Protein AF-A0A2E2WW10-F1 (afdb_monomer)

Foldseek 3Di:
DVVVVVVVVVVQLVCLVQLNHALVCLCVVLNVVLVCCCVPPVVVVLVPDPDLVVLVVVLVVLLVSLVSSLVSNVSNPPDPDPDDPVNVVVVVVVVVVVPVVVVVCVVVCVVVCVVPRVSVVSNVVSVVSSVVSVVSSVD

pLDDT: mean 76.77, std 16.17, range [42.16, 96.56]

Radius of gyration: 19.0 Å; Cα contacts (8 Å, |Δi|>4): 75; chains: 1; bounding box: 49×39×51 Å

Structure (mmCIF, N/CA/C/O backbone):
data_AF-A0A2E2WW10-F1
#
_entry.id   AF-A0A2E2WW10-F1
#
loop_
_atom_site.group_PDB
_atom_site.id
_atom_site.type_symbol
_atom_site.label_atom_id
_atom_site.label_alt_id
_atom_site.label_comp_id
_atom_site.label_asym_id
_atom_site.label_entity_id
_atom_site.label_seq_id
_atom_site.pdbx_PDB_ins_code
_atom_site.Cartn_x
_atom_site.Cartn_y
_atom_site.Cartn_z
_atom_site.occupancy
_atom_site.B_iso_or_equiv
_atom_site.auth_seq_id
_atom_site.auth_comp_id
_atom_site.auth_asym_id
_atom_site.auth_atom_id
_atom_site.pdbx_PDB_model_num
ATOM 1 N N . MET A 1 1 ? -8.660 25.406 -4.592 1.00 64.38 1 MET A N 1
ATOM 2 C CA . MET A 1 1 ? -9.219 24.033 -4.504 1.00 64.38 1 MET A CA 1
ATOM 3 C C . MET A 1 1 ? -8.119 22.978 -4.346 1.00 64.38 1 MET A C 1
ATOM 5 O O . MET A 1 1 ? -8.180 22.223 -3.387 1.00 64.38 1 MET A O 1
ATOM 9 N N . PHE A 1 2 ? -7.082 22.969 -5.193 1.00 73.44 2 PHE A N 1
ATOM 10 C CA . PHE A 1 2 ? -5.943 22.032 -5.121 1.00 73.44 2 PHE A CA 1
ATOM 11 C C . PHE A 1 2 ? -5.215 21.997 -3.757 1.00 73.44 2 PHE A C 1
ATOM 13 O O . PHE A 1 2 ? -5.008 20.926 -3.193 1.00 73.44 2 PHE A O 1
ATOM 20 N N . GLU A 1 3 ? -4.936 23.163 -3.168 1.00 77.50 3 GLU A N 1
ATOM 21 C CA . GLU A 1 3 ? -4.311 23.293 -1.837 1.00 77.50 3 GLU A CA 1
ATOM 22 C C . GLU A 1 3 ? -5.092 22.575 -0.719 1.00 77.50 3 GLU A C 1
ATOM 24 O O . GLU A 1 3 ? -4.514 21.911 0.140 1.00 77.50 3 GLU A O 1
ATOM 29 N N . LEU A 1 4 ? -6.429 22.616 -0.762 1.00 76.62 4 LEU A N 1
ATOM 30 C CA . LEU A 1 4 ? -7.270 21.929 0.225 1.00 76.62 4 LEU A CA 1
ATOM 31 C C . LEU A 1 4 ? -7.155 20.404 0.112 1.00 76.62 4 LEU A C 1
ATOM 33 O O . LEU A 1 4 ? -7.157 19.711 1.130 1.00 76.62 4 LEU A O 1
ATOM 37 N N . TYR A 1 5 ? -7.038 19.875 -1.108 1.00 80.88 5 TYR A N 1
ATOM 38 C CA . TYR A 1 5 ? -6.840 18.442 -1.336 1.00 80.88 5 TYR A CA 1
ATOM 39 C C . TYR A 1 5 ? -5.447 17.994 -0.903 1.00 80.88 5 TYR A C 1
ATOM 41 O O . TYR A 1 5 ? -5.328 17.000 -0.186 1.00 80.88 5 TYR A O 1
ATOM 49 N N . LYS A 1 6 ? -4.410 18.761 -1.251 1.00 84.75 6 LYS A N 1
ATOM 50 C CA . LYS A 1 6 ? -3.031 18.499 -0.824 1.00 84.75 6 LYS A CA 1
ATOM 51 C C . LYS A 1 6 ? -2.926 18.425 0.702 1.00 84.75 6 LYS A C 1
ATOM 53 O O . LYS A 1 6 ? -2.407 17.446 1.236 1.00 84.75 6 LYS A O 1
ATOM 58 N N . ASN A 1 7 ? -3.516 19.390 1.408 1.00 87.44 7 ASN A N 1
ATOM 59 C CA . ASN A 1 7 ? -3.520 19.409 2.872 1.00 87.44 7 ASN A CA 1
ATOM 60 C C . ASN A 1 7 ? -4.268 18.213 3.478 1.00 87.44 7 ASN A C 1
ATOM 62 O O . ASN A 1 7 ? -3.815 17.645 4.474 1.00 87.44 7 ASN A O 1
ATOM 66 N N . LYS A 1 8 ? -5.375 17.774 2.864 1.00 87.12 8 LYS A N 1
ATOM 67 C CA . LYS A 1 8 ? -6.092 16.561 3.294 1.00 87.12 8 LYS A CA 1
ATOM 68 C C . LYS A 1 8 ? -5.256 15.295 3.111 1.00 87.12 8 LYS A C 1
ATOM 70 O O . LYS A 1 8 ? -5.216 14.475 4.027 1.00 87.12 8 LYS A O 1
ATOM 75 N N . ILE A 1 9 ? -4.574 15.149 1.975 1.00 87.38 9 ILE A N 1
ATOM 76 C CA . ILE A 1 9 ? -3.729 13.981 1.684 1.00 87.38 9 ILE A CA 1
ATOM 77 C C . ILE A 1 9 ? -2.563 13.912 2.670 1.00 87.38 9 ILE A C 1
ATOM 79 O O . ILE A 1 9 ? -2.349 12.871 3.288 1.00 87.38 9 ILE A O 1
ATOM 83 N N . ILE A 1 10 ? -1.858 15.030 2.880 1.00 89.31 10 ILE A N 1
ATOM 84 C CA . ILE A 1 10 ? -0.732 15.104 3.823 1.00 89.31 10 ILE A CA 1
ATOM 85 C C . ILE A 1 10 ? -1.198 14.758 5.236 1.00 89.31 10 ILE A C 1
ATOM 87 O O . ILE A 1 10 ? -0.565 13.951 5.918 1.00 89.31 10 ILE A O 1
ATOM 91 N N . LYS A 1 11 ? -2.331 15.318 5.672 1.00 90.19 1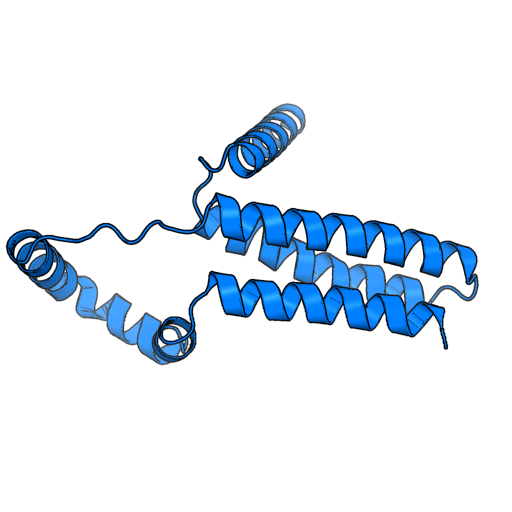1 LYS A N 1
ATOM 92 C CA . LYS A 1 11 ? -2.886 15.025 6.994 1.00 90.19 11 LYS A CA 1
ATOM 93 C C . LYS A 1 11 ? -3.268 13.551 7.131 1.00 90.19 11 LYS A C 1
ATOM 95 O O . LYS A 1 11 ? -2.948 12.951 8.152 1.00 90.19 11 LYS A O 1
ATOM 100 N N . SER A 1 12 ? -3.885 12.951 6.110 1.00 88.06 12 SER A N 1
ATOM 101 C CA . SER A 1 12 ? -4.212 11.520 6.138 1.00 88.06 12 SER A CA 1
ATOM 102 C C . SER A 1 12 ? -2.955 10.652 6.190 1.00 88.06 12 SER A C 1
ATOM 104 O O . SER A 1 12 ? -2.864 9.749 7.014 1.00 88.06 12 SER A O 1
ATOM 106 N N . PHE A 1 13 ? -1.930 10.982 5.405 1.00 89.69 13 PHE A N 1
ATOM 107 C CA . PHE A 1 13 ? -0.644 10.288 5.449 1.00 89.69 13 PHE A CA 1
ATOM 108 C C . PHE A 1 13 ? 0.010 10.378 6.839 1.00 89.69 13 PHE A C 1
ATOM 110 O O . PHE A 1 13 ? 0.448 9.372 7.401 1.00 89.69 13 PHE A O 1
ATOM 117 N N . GLN A 1 14 ? 0.018 11.569 7.447 1.00 91.88 14 GLN A N 1
ATOM 118 C CA . GLN A 1 14 ? 0.509 11.766 8.814 1.00 91.88 14 GLN A CA 1
ATOM 119 C C . GLN A 1 14 ? -0.308 10.972 9.842 1.00 91.88 14 GLN A C 1
ATOM 121 O O . GLN A 1 14 ? 0.270 10.390 10.761 1.00 91.88 14 GLN A O 1
ATOM 126 N N . ASN A 1 15 ? -1.632 10.910 9.691 1.00 88.31 15 ASN A N 1
ATOM 127 C CA . ASN A 1 15 ? -2.503 10.126 10.565 1.00 88.31 15 ASN A CA 1
ATOM 128 C C . ASN A 1 15 ? -2.244 8.618 10.426 1.00 88.31 15 ASN A C 1
ATOM 130 O O . ASN A 1 15 ? -2.180 7.930 11.448 1.00 88.31 15 ASN A O 1
ATOM 134 N N . CYS A 1 16 ? -2.032 8.113 9.203 1.00 89.94 16 CYS A N 1
ATOM 135 C CA . CYS A 1 16 ? -1.632 6.725 8.942 1.00 89.94 16 CYS A CA 1
ATOM 136 C C . CYS A 1 16 ? -0.317 6.408 9.659 1.00 89.94 16 CYS A C 1
ATOM 138 O O . CYS A 1 16 ? -0.214 5.428 10.398 1.00 89.94 16 CYS A O 1
ATOM 140 N N . ASN A 1 17 ? 0.670 7.296 9.518 1.00 90.50 17 ASN A N 1
ATOM 141 C CA . ASN A 1 17 ? 1.967 7.152 10.171 1.00 90.50 17 ASN A CA 1
ATOM 142 C C . ASN A 1 17 ? 1.881 7.254 11.690 1.00 90.50 17 ASN A C 1
ATOM 144 O O . ASN A 1 17 ? 2.744 6.711 12.368 1.00 90.50 17 ASN A O 1
ATOM 148 N N . LYS A 1 18 ? 0.866 7.911 12.253 1.00 89.19 18 LYS A N 1
ATOM 149 C CA . LYS A 1 18 ? 0.622 7.942 13.702 1.00 89.19 18 LYS A CA 1
ATOM 150 C C . LYS A 1 18 ? -0.250 6.777 14.187 1.00 89.19 18 LYS A C 1
ATOM 152 O O . LYS A 1 18 ? -0.289 6.535 15.388 1.00 89.19 18 LYS A O 1
ATOM 157 N N . GLY A 1 19 ? -0.890 6.022 13.291 1.00 86.19 19 GLY A N 1
ATOM 158 C CA . GLY A 1 19 ? -1.821 4.946 13.652 1.00 86.19 19 GLY A CA 1
ATOM 159 C C . GLY A 1 19 ? -3.203 5.429 14.094 1.00 86.19 19 GLY A C 1
ATOM 160 O O . GLY A 1 19 ? -3.930 4.675 14.733 1.00 86.19 19 GLY A O 1
ATOM 161 N N . VAL A 1 20 ? -3.539 6.691 13.815 1.00 87.38 20 VAL A N 1
ATOM 162 C CA . VAL A 1 20 ? -4.792 7.341 14.250 1.00 87.38 20 VAL A CA 1
ATOM 163 C C . VAL A 1 20 ? -5.817 7.388 13.111 1.00 87.38 20 VAL A C 1
ATOM 165 O O . VAL A 1 20 ? -6.992 7.665 13.333 1.00 87.38 20 VAL A O 1
ATOM 168 N N . GLU A 1 21 ? -5.385 7.113 11.879 1.00 87.94 21 GLU A N 1
ATOM 169 C CA . GLU A 1 21 ? -6.270 7.060 10.718 1.00 87.94 21 GLU A CA 1
ATOM 170 C C . GLU A 1 21 ? -7.243 5.877 10.805 1.00 87.94 21 GLU A C 1
ATOM 172 O O . GLU A 1 21 ? -6.920 4.805 11.325 1.00 87.94 21 GLU A O 1
ATOM 177 N N . ASN A 1 22 ? -8.444 6.061 10.258 1.00 84.12 22 ASN A N 1
ATOM 178 C CA . ASN A 1 22 ? -9.425 4.987 10.190 1.00 84.12 22 ASN A CA 1
ATOM 179 C C . ASN A 1 22 ? -8.914 3.856 9.278 1.00 84.12 22 ASN A C 1
ATOM 181 O O . ASN A 1 22 ? -8.522 4.091 8.134 1.00 84.12 22 ASN A O 1
ATOM 185 N N . PHE A 1 23 ? -8.988 2.610 9.752 1.00 84.50 23 PHE A N 1
ATOM 186 C CA . PHE A 1 23 ? -8.618 1.426 8.978 1.00 84.50 23 PHE A CA 1
ATOM 187 C C . PHE A 1 23 ? -9.342 1.330 7.627 1.00 84.50 23 PHE A C 1
ATOM 189 O O . PHE A 1 23 ? -8.750 0.895 6.641 1.00 84.50 23 PHE A O 1
ATOM 196 N N . ASP A 1 24 ? -10.609 1.750 7.550 1.00 81.31 24 ASP A N 1
ATOM 197 C CA . ASP A 1 24 ? -11.331 1.780 6.274 1.00 81.31 24 ASP A CA 1
ATOM 198 C C . ASP A 1 24 ? -10.745 2.824 5.309 1.00 81.31 24 ASP A C 1
ATOM 200 O O . ASP A 1 24 ? -10.652 2.539 4.115 1.00 81.31 24 ASP A O 1
ATOM 204 N N . SER A 1 25 ? -10.274 3.976 5.803 1.00 84.06 25 SER A N 1
ATOM 205 C CA . SER A 1 25 ? -9.539 4.953 4.987 1.00 84.06 25 SER A CA 1
ATOM 206 C C . SER A 1 25 ? -8.229 4.354 4.476 1.00 84.06 25 SER A C 1
ATOM 208 O O . SER A 1 25 ? -7.947 4.439 3.286 1.00 84.06 25 SER A O 1
ATOM 210 N N . VAL A 1 26 ? -7.454 3.678 5.332 1.00 87.19 26 VAL A N 1
ATOM 211 C CA . VAL A 1 26 ? -6.219 2.987 4.908 1.00 87.19 26 VAL A CA 1
ATOM 212 C C . VAL A 1 26 ? -6.526 1.954 3.824 1.00 87.19 26 VAL A C 1
ATOM 214 O O . VAL A 1 26 ? -5.883 1.936 2.780 1.00 87.19 26 VAL A O 1
ATOM 217 N N . LYS A 1 27 ? -7.570 1.146 4.012 1.00 85.38 27 LYS A N 1
ATOM 218 C CA . LYS A 1 27 ? -7.936 0.096 3.062 1.00 85.38 27 LYS A CA 1
ATOM 219 C C . LYS A 1 27 ? -8.430 0.622 1.717 1.00 85.38 27 LYS A C 1
ATOM 221 O O . LYS A 1 27 ? -7.991 0.132 0.680 1.00 85.38 27 LYS A O 1
ATOM 226 N N . TYR A 1 28 ? -9.376 1.556 1.719 1.00 83.62 28 TYR A N 1
ATOM 227 C CA . TYR A 1 28 ? -10.021 1.998 0.483 1.00 83.62 28 TYR A CA 1
ATOM 228 C C . TYR A 1 28 ? -9.302 3.176 -0.167 1.00 83.62 28 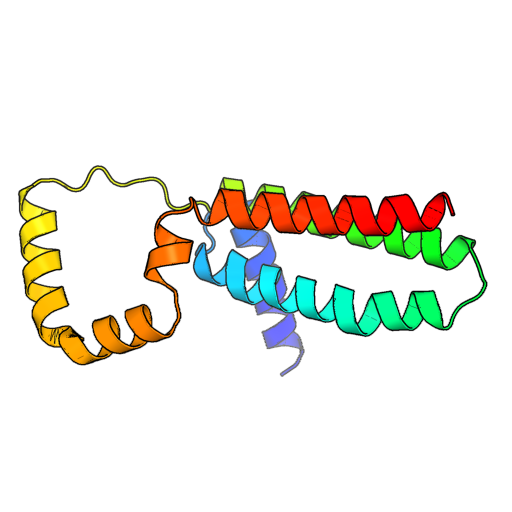TYR A C 1
ATOM 230 O O . TYR A 1 28 ? -9.148 3.188 -1.381 1.00 83.62 28 TYR A O 1
ATOM 238 N N . TYR A 1 29 ? -8.860 4.161 0.612 1.00 85.06 29 TYR A N 1
ATOM 239 C CA . TYR A 1 29 ? -8.226 5.347 0.045 1.00 85.06 29 TYR A CA 1
ATOM 240 C C . TYR A 1 29 ? -6.771 5.082 -0.329 1.00 85.06 29 TYR A C 1
ATOM 242 O O . TYR A 1 29 ? -6.357 5.417 -1.429 1.00 85.06 29 TYR A O 1
ATOM 250 N N . TRP A 1 30 ? -6.002 4.434 0.545 1.00 89.81 30 TRP A N 1
ATOM 251 C CA . TRP A 1 30 ? -4.604 4.124 0.245 1.00 89.81 30 TRP A CA 1
ATOM 252 C C . TRP A 1 30 ? -4.478 2.786 -0.495 1.00 89.81 30 TRP A C 1
ATOM 254 O O . TRP A 1 30 ? -3.891 2.740 -1.569 1.00 89.81 30 TRP A O 1
ATOM 264 N N . GLY A 1 31 ? -5.120 1.721 -0.012 1.00 89.06 31 GLY A N 1
ATOM 265 C CA . GLY A 1 31 ? -5.040 0.402 -0.645 1.00 89.06 31 GLY A CA 1
ATOM 266 C C . GLY A 1 31 ? -5.662 0.330 -2.037 1.00 89.06 31 GLY A C 1
ATOM 267 O O . GLY A 1 31 ? -4.953 0.094 -3.008 1.00 89.06 31 GLY A O 1
ATOM 268 N N . LEU A 1 32 ? -6.979 0.530 -2.156 1.00 86.75 32 LEU A N 1
ATOM 269 C CA . LEU A 1 32 ? -7.691 0.319 -3.426 1.00 86.75 32 LEU A CA 1
ATOM 270 C C . LEU A 1 32 ? -7.212 1.259 -4.542 1.00 86.75 32 LEU A C 1
ATOM 272 O O . LEU A 1 32 ? -7.050 0.808 -5.675 1.00 86.75 32 LEU A O 1
ATOM 276 N N . ILE A 1 33 ? -6.931 2.528 -4.226 1.00 87.69 33 ILE A N 1
ATOM 277 C CA . ILE A 1 33 ? -6.353 3.471 -5.197 1.00 87.69 33 ILE A CA 1
ATOM 278 C C . ILE A 1 33 ? -4.943 3.026 -5.600 1.00 87.69 33 ILE A C 1
ATOM 280 O O . ILE A 1 33 ? -4.642 2.993 -6.792 1.00 87.69 33 ILE A O 1
ATOM 284 N N . GLY A 1 34 ? -4.102 2.634 -4.636 1.00 88.56 34 GLY A N 1
ATOM 285 C CA . GLY A 1 34 ? -2.761 2.119 -4.911 1.00 88.56 34 GLY A CA 1
ATOM 286 C C 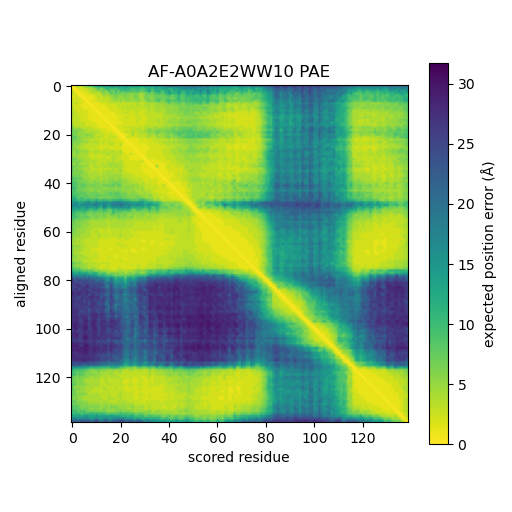. GLY A 1 34 ? -2.789 0.898 -5.830 1.00 88.56 34 GLY A C 1
ATOM 287 O O . GLY A 1 34 ? -2.089 0.876 -6.836 1.00 88.56 34 GLY A O 1
ATOM 288 N N . TYR A 1 35 ? -3.665 -0.072 -5.553 1.00 90.25 35 TYR A N 1
ATOM 289 C CA . TYR A 1 35 ? -3.847 -1.253 -6.402 1.00 90.25 35 TYR A CA 1
ATOM 290 C C . TYR A 1 35 ? -4.266 -0.877 -7.821 1.00 90.25 35 TYR A C 1
ATOM 292 O O . TYR A 1 35 ? -3.692 -1.384 -8.780 1.00 90.25 35 TYR A O 1
ATOM 300 N N . PHE A 1 36 ? -5.233 0.032 -7.965 1.00 90.50 36 PHE A N 1
ATOM 301 C CA . PHE A 1 36 ? -5.696 0.470 -9.277 1.00 90.50 36 PHE A CA 1
ATOM 302 C C . PHE A 1 36 ? -4.573 1.138 -10.081 1.00 90.50 36 PHE A C 1
ATOM 304 O O . PHE A 1 36 ? -4.355 0.793 -11.239 1.00 90.50 36 PHE A O 1
ATOM 311 N N . ILE A 1 37 ? -3.816 2.046 -9.459 1.00 88.88 37 ILE A N 1
ATOM 312 C CA . ILE A 1 37 ? -2.673 2.704 -10.105 1.00 88.88 37 ILE A CA 1
ATOM 313 C C . ILE A 1 37 ? -1.637 1.668 -10.543 1.00 88.88 37 ILE A C 1
ATOM 315 O O . ILE A 1 37 ? -1.165 1.716 -11.676 1.00 88.88 37 ILE A O 1
ATOM 319 N N . THR A 1 38 ? -1.307 0.703 -9.687 1.00 88.06 38 THR A N 1
ATOM 320 C CA . THR A 1 38 ? -0.307 -0.310 -10.026 1.00 88.06 38 THR A CA 1
ATOM 321 C C . THR A 1 38 ? -0.746 -1.195 -11.191 1.00 88.06 38 THR A C 1
ATOM 323 O O . THR A 1 38 ? -0.021 -1.298 -12.176 1.00 88.06 38 THR A O 1
ATOM 326 N N . PHE A 1 39 ? -1.950 -1.764 -11.138 1.00 86.00 39 PHE A N 1
ATOM 327 C CA . PHE A 1 39 ? -2.418 -2.682 -12.182 1.00 86.00 39 PHE A CA 1
ATOM 328 C C . PHE A 1 39 ? -2.767 -2.005 -13.512 1.00 86.00 39 PHE A C 1
ATOM 330 O O . PHE A 1 39 ? -2.645 -2.640 -14.551 1.00 86.00 39 PHE A O 1
ATOM 337 N N . PHE A 1 40 ? -3.220 -0.749 -13.517 1.00 86.19 40 PHE A N 1
ATOM 338 C CA . PHE A 1 40 ? -3.619 -0.091 -14.768 1.00 86.19 40 PHE A CA 1
ATOM 339 C C . PHE A 1 40 ? -2.551 0.832 -15.337 1.00 86.19 40 PHE A C 1
ATOM 341 O O . PHE A 1 40 ? -2.393 0.891 -16.552 1.00 86.19 40 PHE A O 1
ATOM 348 N N . ILE A 1 41 ? -1.833 1.566 -14.487 1.00 85.19 41 ILE A N 1
ATOM 349 C CA . ILE A 1 41 ? -0.854 2.554 -14.947 1.00 85.19 41 ILE A CA 1
ATOM 350 C C . ILE A 1 41 ? 0.517 1.897 -15.049 1.00 85.19 41 ILE A C 1
ATOM 352 O O . ILE A 1 41 ? 1.109 1.905 -16.124 1.00 85.19 41 ILE A O 1
ATOM 356 N N . PHE A 1 42 ? 1.019 1.297 -13.967 1.00 83.75 42 PHE A N 1
ATOM 357 C CA . PHE A 1 42 ? 2.384 0.765 -13.975 1.00 83.75 42 PHE A CA 1
ATOM 358 C C . PHE A 1 42 ? 2.536 -0.487 -14.834 1.00 83.75 42 PHE A C 1
ATOM 360 O O . PHE A 1 42 ? 3.488 -0.544 -15.606 1.00 83.75 42 PHE A O 1
ATOM 367 N N . ASP A 1 43 ? 1.592 -1.431 -14.801 1.00 83.62 43 ASP A N 1
ATOM 368 C CA . ASP A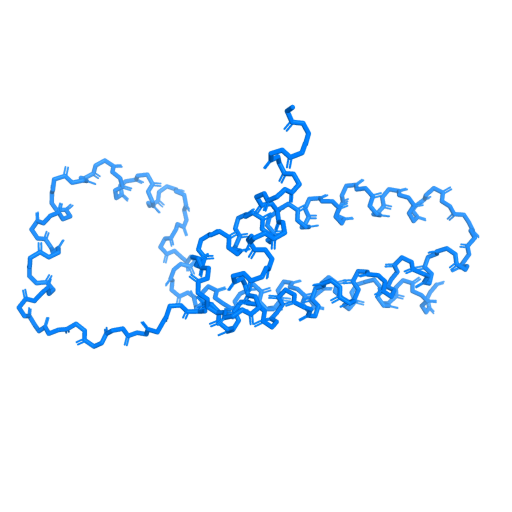 1 43 ? 1.651 -2.582 -15.714 1.00 83.62 43 ASP A CA 1
ATOM 369 C C . ASP A 1 43 ? 1.608 -2.142 -17.185 1.00 83.62 43 ASP A C 1
ATOM 371 O O . ASP A 1 43 ? 2.354 -2.677 -18.002 1.00 83.62 43 ASP A O 1
ATOM 375 N N . TRP A 1 44 ? 0.806 -1.128 -17.525 1.00 83.69 44 TRP A N 1
ATOM 376 C CA . TRP A 1 44 ? 0.760 -0.599 -18.889 1.00 83.69 44 TRP A CA 1
ATOM 377 C C . TRP A 1 44 ? 2.071 0.081 -19.297 1.00 83.69 44 TRP A C 1
ATOM 379 O O . TRP A 1 44 ? 2.547 -0.132 -20.411 1.00 83.69 44 TRP A O 1
ATOM 389 N N . VAL A 1 45 ? 2.677 0.864 -18.396 1.00 82.94 45 VAL A N 1
ATOM 390 C CA . VAL A 1 45 ? 3.975 1.512 -18.638 1.00 82.94 45 VAL A CA 1
ATOM 391 C C . VAL A 1 45 ? 5.074 0.471 -18.842 1.00 82.94 45 VAL A C 1
ATOM 393 O O . VAL A 1 45 ? 5.797 0.566 -19.830 1.00 82.94 45 VAL A O 1
ATOM 396 N N . VAL A 1 46 ? 5.159 -0.542 -17.975 1.00 79.88 46 VAL A N 1
ATOM 397 C CA . VAL A 1 46 ? 6.157 -1.623 -18.082 1.00 79.88 46 VAL A CA 1
ATOM 398 C C . VAL A 1 46 ? 5.973 -2.411 -19.383 1.00 79.88 46 VAL A C 1
ATOM 400 O O . VAL A 1 46 ? 6.942 -2.735 -20.051 1.00 79.88 46 VAL A O 1
ATOM 403 N N . MET A 1 47 ? 4.734 -2.669 -19.818 1.00 79.50 47 MET A N 1
ATOM 404 C CA . MET A 1 47 ? 4.492 -3.351 -21.099 1.00 79.50 47 MET A CA 1
ATOM 405 C C . MET A 1 47 ? 4.873 -2.519 -22.333 1.00 79.50 47 MET A C 1
ATOM 407 O O . MET A 1 47 ? 5.094 -3.081 -23.406 1.00 79.50 47 MET A O 1
ATOM 411 N N . LYS A 1 48 ? 4.862 -1.186 -22.230 1.00 82.56 48 LYS A N 1
ATOM 412 C CA . LYS A 1 48 ? 5.128 -0.274 -23.355 1.00 8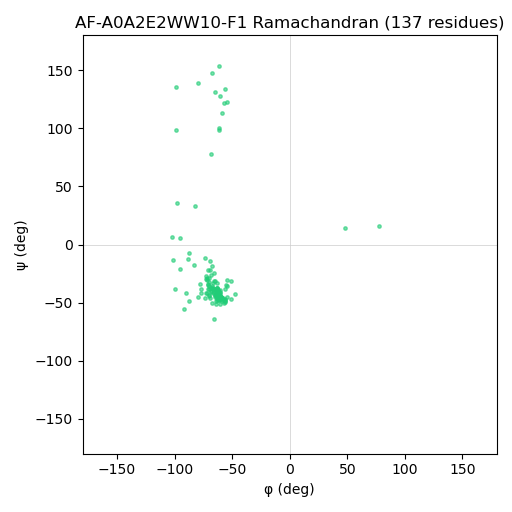2.56 48 LYS A CA 1
ATOM 413 C C . LYS A 1 48 ? 6.576 0.182 -23.433 1.00 82.56 48 LYS A C 1
ATOM 415 O O . LYS A 1 48 ? 6.992 0.643 -24.494 1.00 82.56 48 LYS A O 1
ATOM 420 N N . ASN A 1 49 ? 7.310 0.095 -22.334 1.00 74.75 49 ASN A N 1
ATOM 421 C CA . ASN A 1 49 ? 8.679 0.556 -22.252 1.00 74.75 49 ASN A CA 1
ATOM 422 C C . ASN A 1 49 ? 9.638 -0.626 -22.412 1.00 74.75 49 ASN A C 1
ATOM 424 O O . ASN A 1 49 ? 9.437 -1.676 -21.822 1.00 74.75 49 ASN A O 1
ATOM 428 N N . THR A 1 50 ? 10.690 -0.458 -23.208 1.00 71.25 50 THR A N 1
ATOM 429 C CA . THR A 1 50 ? 11.729 -1.489 -23.401 1.00 71.25 50 THR A CA 1
ATOM 430 C C . THR A 1 50 ? 13.000 -1.179 -22.609 1.00 71.25 50 THR A C 1
ATOM 432 O O . THR A 1 50 ? 14.033 -1.817 -22.802 1.00 71.25 50 THR A O 1
ATOM 435 N N . ILE A 1 51 ? 12.969 -0.141 -21.769 1.00 79.69 51 ILE A N 1
ATOM 436 C CA . ILE A 1 51 ? 14.134 0.366 -21.049 1.00 79.69 51 ILE A CA 1
ATOM 437 C C . ILE A 1 51 ? 14.130 -0.191 -19.622 1.00 79.69 51 ILE A C 1
ATOM 439 O O . ILE A 1 51 ? 13.521 0.390 -18.723 1.00 79.69 51 ILE A O 1
ATOM 443 N N . TYR A 1 52 ? 14.909 -1.252 -19.402 1.00 79.06 52 TYR A N 1
ATOM 444 C CA . TYR A 1 52 ? 15.024 -1.964 -18.119 1.00 79.06 52 TYR A CA 1
ATOM 445 C C . TYR A 1 52 ? 15.306 -1.065 -16.902 1.00 79.06 52 TYR A C 1
ATOM 447 O O . TYR A 1 52 ? 14.858 -1.341 -15.791 1.00 79.06 52 TYR A O 1
ATOM 455 N N . PHE A 1 53 ? 16.031 0.043 -17.089 1.00 81.06 53 PHE A N 1
ATOM 456 C CA . PHE A 1 53 ? 16.313 0.990 -16.006 1.00 81.06 53 PHE A CA 1
ATOM 457 C C . PHE A 1 53 ? 15.041 1.648 -15.444 1.00 81.06 53 PHE A C 1
ATOM 459 O O . PHE A 1 53 ? 14.931 1.854 -14.234 1.00 81.06 53 PHE A O 1
ATOM 466 N N . PHE A 1 54 ? 14.059 1.953 -16.299 1.00 82.56 54 PHE A N 1
ATOM 467 C CA . PHE A 1 54 ? 12.788 2.521 -15.846 1.00 82.56 54 PHE A CA 1
ATOM 468 C C . PHE A 1 54 ? 11.957 1.492 -15.081 1.00 82.56 54 PHE A C 1
ATOM 470 O O . PHE A 1 54 ? 11.374 1.838 -14.052 1.00 82.56 54 PHE A O 1
ATOM 477 N N . ASP A 1 55 ? 11.959 0.233 -15.516 1.00 82.81 55 ASP A N 1
ATOM 478 C CA . ASP A 1 55 ? 11.248 -0.848 -14.827 1.00 82.81 55 ASP A CA 1
ATOM 479 C C . ASP A 1 55 ? 11.836 -1.101 -13.435 1.00 82.81 55 ASP A C 1
ATOM 481 O O . ASP A 1 55 ? 11.097 -1.272 -12.460 1.00 82.81 55 ASP A O 1
ATOM 485 N N . PHE A 1 56 ? 13.163 -1.008 -13.306 1.00 85.75 56 PHE A N 1
ATOM 486 C CA . PHE A 1 56 ? 13.848 -1.089 -12.019 1.00 85.75 56 PHE A CA 1
ATOM 487 C C . PHE A 1 56 ? 13.421 0.033 -11.057 1.00 85.75 56 PHE A C 1
ATOM 489 O O . PHE A 1 56 ? 13.055 -0.237 -9.908 1.00 85.75 56 PHE A O 1
ATOM 496 N N . ILE A 1 57 ? 13.395 1.290 -11.520 1.00 89.00 57 ILE A N 1
ATOM 497 C CA . ILE A 1 57 ? 12.940 2.436 -10.709 1.00 89.00 57 ILE A CA 1
ATOM 498 C C . ILE A 1 57 ? 11.473 2.273 -10.294 1.00 89.00 57 ILE A C 1
ATOM 500 O O . ILE A 1 57 ? 11.116 2.529 -9.136 1.00 89.00 57 ILE A O 1
ATOM 504 N N . LEU A 1 58 ? 10.614 1.846 -11.222 1.00 88.25 58 LEU A N 1
ATOM 505 C CA . LEU A 1 58 ? 9.200 1.603 -10.945 1.00 88.25 58 LEU A CA 1
ATOM 506 C C . LEU A 1 58 ? 9.024 0.513 -9.889 1.00 88.25 58 LEU A C 1
ATOM 508 O O . LEU A 1 58 ? 8.279 0.711 -8.928 1.00 88.25 58 LEU A O 1
ATOM 512 N N . CYS A 1 59 ? 9.754 -0.593 -10.004 1.00 90.12 59 CYS A N 1
ATOM 513 C CA . CYS A 1 59 ? 9.706 -1.668 -9.024 1.00 90.12 59 CYS A CA 1
ATOM 514 C C . CYS A 1 59 ? 10.159 -1.211 -7.629 1.00 90.12 59 CYS A C 1
ATOM 516 O O . CYS A 1 59 ? 9.490 -1.530 -6.640 1.00 90.12 59 CYS A O 1
ATOM 518 N N . ILE A 1 60 ? 11.236 -0.423 -7.521 1.00 91.25 60 ILE A N 1
ATOM 519 C CA . ILE A 1 60 ? 11.662 0.157 -6.234 1.00 91.25 60 ILE A CA 1
ATOM 520 C C . ILE A 1 60 ? 10.546 1.032 -5.653 1.00 91.25 60 ILE A C 1
ATOM 522 O O . ILE A 1 60 ? 10.195 0.900 -4.479 1.00 91.25 60 ILE A O 1
ATOM 526 N N . THR A 1 61 ? 9.950 1.891 -6.479 1.00 92.19 61 THR A N 1
ATOM 527 C CA . THR A 1 61 ? 8.899 2.827 -6.055 1.00 92.19 61 THR A CA 1
ATOM 528 C C . THR A 1 61 ? 7.665 2.082 -5.541 1.00 92.19 61 THR A C 1
ATOM 530 O O . THR A 1 61 ? 7.158 2.377 -4.455 1.00 92.19 61 THR A O 1
ATOM 533 N N . ILE A 1 62 ? 7.218 1.066 -6.282 1.00 92.06 62 ILE A N 1
ATOM 534 C CA . ILE A 1 62 ? 6.108 0.177 -5.913 1.00 92.06 62 ILE A CA 1
ATOM 535 C C . ILE A 1 62 ? 6.430 -0.567 -4.616 1.00 92.06 62 ILE A C 1
ATOM 537 O O . ILE A 1 62 ? 5.599 -0.611 -3.705 1.00 92.06 62 ILE A O 1
ATOM 541 N N . SER A 1 63 ? 7.646 -1.097 -4.493 1.00 93.75 63 SER A N 1
ATOM 542 C CA . SER A 1 63 ? 8.076 -1.843 -3.309 1.00 93.75 63 SER A CA 1
ATOM 543 C C . SER A 1 63 ? 8.068 -0.981 -2.053 1.00 93.75 63 SER A C 1
ATOM 545 O O . SER A 1 63 ? 7.535 -1.401 -1.023 1.00 93.75 63 SER A O 1
ATOM 547 N N . ILE A 1 64 ? 8.588 0.246 -2.138 1.00 95.44 64 ILE A N 1
ATOM 548 C CA . ILE A 1 64 ? 8.567 1.212 -1.032 1.00 95.44 64 ILE A CA 1
ATOM 549 C C . ILE A 1 64 ? 7.123 1.537 -0.643 1.00 95.44 64 ILE A C 1
ATOM 551 O O . ILE A 1 64 ? 6.774 1.481 0.540 1.00 95.44 64 ILE A O 1
ATOM 555 N N . TYR A 1 65 ? 6.271 1.827 -1.628 1.00 95.25 65 TYR A N 1
ATOM 556 C CA . TYR A 1 65 ? 4.877 2.178 -1.382 1.00 95.25 65 TYR A CA 1
ATOM 557 C C . TYR A 1 65 ? 4.105 1.049 -0.687 1.00 95.25 65 TYR A C 1
ATOM 559 O O . TYR A 1 65 ? 3.481 1.276 0.352 1.00 95.25 65 TYR A O 1
ATOM 567 N N . PHE A 1 66 ? 4.162 -0.179 -1.210 1.00 94.88 66 PHE A N 1
ATOM 568 C CA . PHE A 1 66 ? 3.420 -1.295 -0.620 1.00 94.88 66 PHE A CA 1
ATOM 569 C C . PHE A 1 66 ? 4.016 -1.762 0.707 1.00 94.88 66 PHE A C 1
ATOM 571 O O . PHE A 1 66 ? 3.256 -2.174 1.585 1.00 94.88 66 PHE A O 1
ATOM 578 N N . SER A 1 67 ? 5.326 -1.613 0.917 1.00 95.19 67 SER A N 1
ATOM 579 C CA . SER A 1 67 ? 5.947 -1.831 2.230 1.00 95.19 67 SER A CA 1
ATOM 580 C C . SER A 1 67 ? 5.427 -0.831 3.264 1.00 95.19 67 SER A C 1
ATOM 582 O O . SER A 1 67 ? 5.005 -1.221 4.357 1.00 95.19 67 SER A O 1
ATOM 584 N N . TRP A 1 68 ? 5.361 0.455 2.903 1.00 96.56 68 TRP A N 1
ATOM 585 C CA . TRP A 1 68 ? 4.730 1.475 3.740 1.00 96.56 68 TRP A CA 1
ATOM 586 C C . TRP A 1 68 ? 3.244 1.173 3.986 1.00 96.56 68 TRP A C 1
ATOM 588 O O . TRP A 1 68 ? 2.762 1.299 5.112 1.00 96.56 68 TRP A O 1
ATOM 598 N N . HIS A 1 69 ? 2.512 0.718 2.971 1.00 94.19 69 HIS A N 1
ATOM 599 C CA . HIS A 1 69 ? 1.101 0.378 3.119 1.00 94.19 69 HIS A CA 1
ATOM 600 C C . HIS A 1 69 ? 0.897 -0.807 4.081 1.00 94.19 69 HIS A C 1
ATOM 602 O O . HIS A 1 69 ? 0.003 -0.752 4.926 1.00 94.19 69 HIS A O 1
ATOM 608 N N . ILE A 1 70 ? 1.753 -1.842 4.032 1.00 93.38 70 ILE A N 1
ATOM 609 C CA . ILE A 1 70 ? 1.770 -2.929 5.032 1.00 93.38 70 ILE A CA 1
ATOM 610 C C . ILE A 1 70 ? 1.968 -2.344 6.434 1.00 93.38 70 ILE A C 1
ATOM 612 O O . ILE A 1 70 ? 1.191 -2.649 7.342 1.00 93.38 70 ILE A O 1
ATOM 616 N N . TYR A 1 71 ? 2.957 -1.467 6.611 1.00 94.12 71 TYR A N 1
ATOM 617 C CA . TYR A 1 71 ? 3.191 -0.793 7.887 1.00 94.12 71 TYR A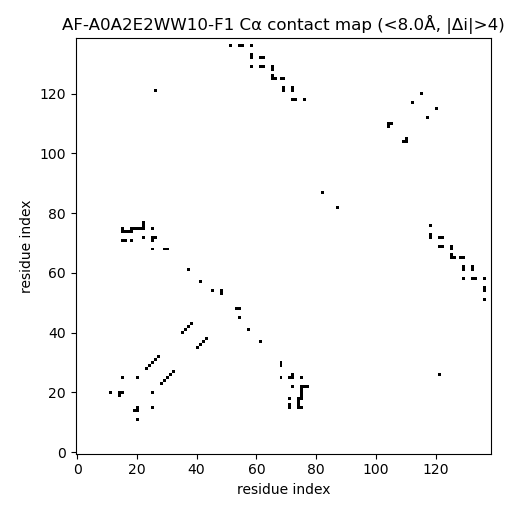 CA 1
ATOM 618 C C . TYR A 1 71 ? 1.947 -0.028 8.375 1.00 94.12 71 TYR A C 1
ATOM 620 O O . TYR A 1 71 ? 1.510 -0.217 9.515 1.00 94.12 71 TYR A O 1
ATOM 628 N N . ALA A 1 72 ? 1.325 0.775 7.509 1.00 91.75 72 ALA A N 1
ATOM 629 C CA . ALA A 1 72 ? 0.129 1.552 7.830 1.00 91.75 72 ALA A CA 1
ATOM 630 C C . ALA A 1 72 ? -1.067 0.661 8.212 1.00 91.75 72 ALA A C 1
ATOM 632 O O . ALA A 1 72 ? -1.772 0.966 9.178 1.00 91.75 72 ALA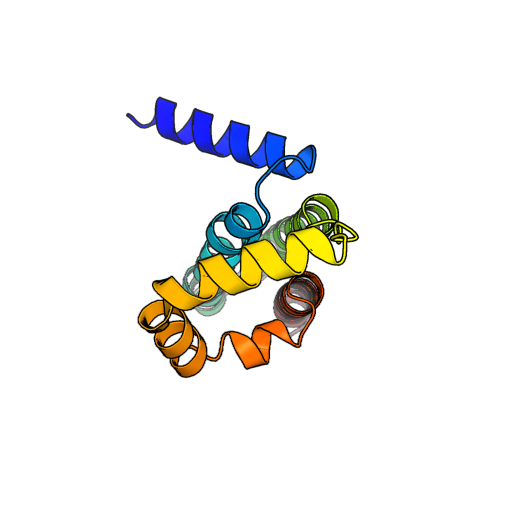 A O 1
ATOM 633 N N . ILE A 1 73 ? -1.265 -0.468 7.520 1.00 90.94 73 ILE A N 1
ATOM 634 C CA . ILE A 1 73 ? -2.305 -1.467 7.821 1.00 90.94 73 ILE A CA 1
ATOM 635 C C . ILE A 1 73 ? -2.148 -2.009 9.240 1.00 90.94 73 ILE A C 1
ATOM 637 O O . ILE A 1 73 ? -3.128 -2.067 9.985 1.00 90.94 73 ILE A O 1
ATOM 641 N N . TYR A 1 74 ? -0.937 -2.419 9.624 1.00 88.88 74 TYR A N 1
ATOM 642 C CA . TYR A 1 74 ? -0.697 -2.972 10.958 1.00 88.88 74 TYR A CA 1
ATOM 643 C C . TYR A 1 74 ? -0.798 -1.905 12.044 1.00 88.88 74 TYR A C 1
ATOM 645 O O . TYR A 1 74 ? -1.316 -2.190 13.126 1.00 88.88 74 TYR A O 1
ATOM 653 N N . LYS A 1 75 ? -0.367 -0.675 11.748 1.00 88.25 75 LYS A N 1
ATOM 654 C CA . LYS A 1 75 ? -0.425 0.437 12.698 1.00 88.25 75 LYS A CA 1
ATOM 655 C C . LYS A 1 75 ? -1.850 0.933 12.949 1.00 88.25 75 LYS A C 1
ATOM 657 O O . LYS A 1 75 ? -2.191 1.229 14.090 1.00 88.25 75 LYS A O 1
ATOM 662 N N . CYS A 1 76 ? -2.683 0.971 11.910 1.00 86.12 76 CYS A N 1
ATOM 663 C CA . CYS A 1 76 ? -4.075 1.433 11.976 1.00 86.12 76 CYS A CA 1
ATOM 664 C C . CYS A 1 76 ? -5.080 0.285 12.159 1.00 86.12 76 CYS A C 1
ATOM 666 O O . CYS A 1 76 ? -6.291 0.497 12.078 1.00 86.12 76 CYS A O 1
ATOM 668 N N . LYS A 1 77 ? -4.609 -0.954 12.358 1.00 82.12 77 LYS A N 1
ATOM 669 C CA . LYS A 1 77 ? -5.479 -2.119 12.531 1.00 82.12 77 LYS A CA 1
ATOM 670 C C . LYS A 1 77 ? -6.440 -1.875 13.699 1.00 82.12 77 LYS A C 1
ATOM 672 O O . LYS A 1 77 ? -5.980 -1.500 14.780 1.00 82.1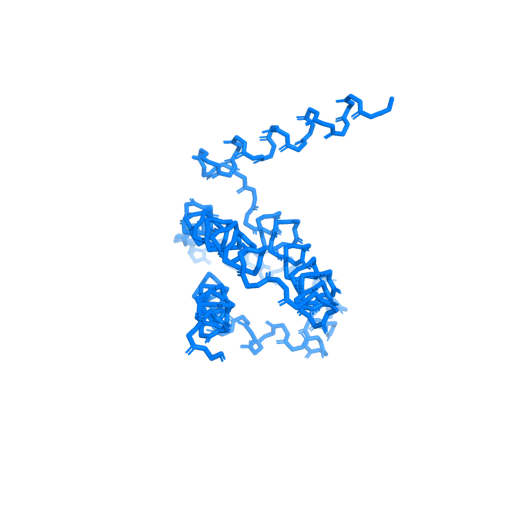2 77 LYS A O 1
ATOM 677 N N . PRO A 1 78 ? -7.748 -2.166 13.547 1.00 72.88 78 PRO A N 1
ATOM 678 C CA . PRO A 1 78 ? -8.676 -2.078 14.662 1.00 72.88 78 PRO A CA 1
ATOM 679 C C . PRO A 1 78 ? -8.199 -3.015 15.774 1.00 72.88 78 PRO A C 1
ATOM 681 O O . PRO A 1 78 ? -8.178 -4.243 15.619 1.00 72.88 78 PRO A O 1
ATOM 684 N N . LYS A 1 79 ? -7.784 -2.431 16.902 1.00 66.06 79 LYS A N 1
ATOM 685 C CA . LYS A 1 79 ? -7.537 -3.188 18.127 1.00 66.06 79 LYS A CA 1
ATOM 686 C C . LYS A 1 79 ? -8.872 -3.825 18.498 1.00 66.06 79 LYS A C 1
ATOM 688 O O . LYS A 1 79 ? -9.893 -3.144 18.526 1.00 66.06 79 LYS A O 1
ATOM 693 N N . LYS A 1 80 ? -8.893 -5.143 18.714 1.00 54.16 80 LYS A N 1
ATOM 694 C CA . LYS A 1 80 ? -10.104 -5.821 19.188 1.00 54.16 80 LYS A CA 1
ATOM 695 C C . LYS A 1 80 ? -10.455 -5.228 20.552 1.00 54.16 80 LYS A C 1
ATOM 697 O O . LYS A 1 80 ? -9.870 -5.634 21.552 1.00 54.16 80 LYS A O 1
ATOM 702 N N . GLU A 1 81 ? -11.395 -4.291 20.600 1.00 48.25 81 GLU A N 1
ATOM 703 C CA . GLU A 1 81 ? -12.061 -3.951 21.851 1.00 48.25 81 GLU A CA 1
ATOM 704 C C . GLU A 1 81 ? -12.689 -5.239 22.381 1.00 48.25 81 GLU A C 1
ATOM 706 O O . GLU A 1 81 ? -13.468 -5.912 21.690 1.00 48.25 81 GLU A O 1
ATOM 711 N N . LYS A 1 82 ? -12.302 -5.632 23.596 1.00 42.72 82 LYS A N 1
ATOM 712 C CA . LYS A 1 82 ? -12.977 -6.697 24.335 1.00 42.72 82 LYS A CA 1
ATOM 713 C C . LYS A 1 82 ? -14.367 -6.176 24.717 1.00 42.72 82 LYS A C 1
ATOM 715 O O . LYS A 1 82 ? -14.580 -5.772 25.848 1.00 42.72 82 LYS A O 1
ATOM 720 N N . LEU A 1 83 ? -15.299 -6.171 23.762 1.00 45.34 83 LEU A N 1
ATOM 721 C CA . LEU A 1 83 ? -16.695 -5.794 23.992 1.00 45.34 83 LEU A CA 1
ATOM 722 C C . LEU A 1 83 ? -17.268 -6.647 25.128 1.00 45.34 83 LEU A C 1
ATOM 724 O O . LEU A 1 83 ? -17.285 -7.888 25.028 1.00 45.34 83 LEU A O 1
ATOM 728 N N . SER A 1 84 ? -17.760 -5.978 26.170 1.00 51.34 84 SER A N 1
ATOM 729 C CA . SER A 1 84 ? -18.482 -6.616 27.270 1.00 51.34 84 SER A CA 1
ATOM 730 C C . SER A 1 84 ? -19.754 -7.296 26.744 1.00 51.34 84 SER A C 1
ATOM 732 O O . SER A 1 84 ? -20.312 -6.915 25.708 1.00 51.34 84 SER A O 1
ATOM 734 N N . LYS A 1 85 ? -20.235 -8.339 27.436 1.00 53.22 85 LYS A N 1
ATOM 735 C CA . LYS A 1 85 ? -21.450 -9.085 27.044 1.00 53.22 85 LYS A CA 1
ATOM 736 C C . LYS A 1 85 ? -22.670 -8.157 26.882 1.00 53.22 85 LYS A C 1
ATOM 738 O O . LYS A 1 85 ? -23.497 -8.415 26.009 1.00 53.22 85 LYS A O 1
ATOM 743 N N . ALA A 1 86 ? -22.730 -7.064 27.647 1.00 54.22 86 ALA A N 1
ATOM 744 C CA . ALA A 1 86 ? -23.795 -6.062 27.590 1.00 54.22 86 ALA A CA 1
ATOM 745 C C . ALA A 1 86 ? -23.766 -5.214 26.300 1.00 54.22 86 ALA A C 1
ATOM 747 O O . ALA A 1 86 ? -24.787 -5.053 25.637 1.00 54.22 86 ALA A O 1
ATOM 748 N N . GLU A 1 87 ? -22.592 -4.760 25.853 1.00 53.12 87 GLU A N 1
ATOM 749 C CA . GLU A 1 87 ? -22.451 -3.941 24.634 1.00 53.12 87 GLU A CA 1
ATOM 750 C C . GLU A 1 87 ? -22.723 -4.745 23.353 1.00 53.12 87 GLU A C 1
ATOM 752 O O . GLU A 1 87 ? -23.224 -4.221 22.354 1.00 53.12 87 GLU A O 1
ATOM 757 N N . LYS A 1 88 ? -22.454 -6.059 23.385 1.00 55.72 88 LYS A N 1
ATOM 758 C CA . LYS A 1 88 ? -22.805 -6.980 22.290 1.00 55.72 88 LYS A CA 1
ATOM 759 C C . LYS A 1 88 ? -24.316 -7.121 22.101 1.00 55.72 88 LYS A C 1
ATOM 761 O O . LYS A 1 88 ? -24.755 -7.343 20.971 1.00 55.72 88 LYS A O 1
ATOM 766 N N . LEU A 1 89 ? -25.102 -7.010 23.174 1.00 57.19 89 LEU A N 1
ATOM 767 C CA . LEU A 1 89 ? -26.566 -7.069 23.114 1.00 57.19 89 LEU A CA 1
ATOM 768 C C . LEU A 1 89 ? -27.147 -5.787 22.506 1.00 57.19 89 LEU A C 1
ATOM 770 O O . LEU A 1 89 ? -27.980 -5.878 21.604 1.00 57.19 89 LEU A O 1
ATOM 774 N N . VAL A 1 90 ? -26.613 -4.621 22.883 1.00 58.62 90 VAL A N 1
ATOM 775 C CA . VAL A 1 90 ? -27.021 -3.317 22.326 1.00 58.62 90 VAL A CA 1
ATOM 776 C C . VAL A 1 90 ? -26.691 -3.218 20.829 1.00 58.62 90 VAL A C 1
ATOM 778 O O . VAL A 1 90 ? -27.561 -2.881 20.023 1.00 58.62 90 VAL A O 1
ATOM 781 N N . LYS A 1 91 ? -25.488 -3.643 20.404 1.00 57.59 91 LYS A N 1
ATOM 782 C CA . LYS A 1 91 ? -25.135 -3.723 18.969 1.00 57.59 91 LYS A CA 1
ATOM 783 C C . LYS A 1 91 ? -26.008 -4.714 18.190 1.00 57.59 91 LYS A C 1
ATOM 785 O O . LYS A 1 91 ? -26.293 -4.484 17.017 1.00 57.59 91 LYS A O 1
ATOM 790 N N . LYS A 1 92 ? -26.451 -5.815 18.811 1.00 57.84 92 LYS A N 1
ATOM 791 C CA . LYS A 1 92 ? -27.386 -6.771 18.186 1.00 57.84 92 LYS A CA 1
ATOM 792 C C . LYS A 1 92 ? -28.783 -6.178 17.998 1.00 57.84 92 LYS A C 1
ATOM 794 O O . LYS A 1 92 ? -29.414 -6.468 16.982 1.00 57.84 92 LYS A O 1
ATOM 799 N N . GLN A 1 93 ? -29.258 -5.369 18.944 1.00 57.50 93 GLN A N 1
ATOM 800 C CA . GLN A 1 93 ? -30.531 -4.655 18.815 1.00 57.50 93 GLN A CA 1
ATOM 801 C C . GLN A 1 93 ? -30.461 -3.566 17.736 1.00 57.50 93 GLN A C 1
ATOM 803 O O . GLN A 1 93 ? -31.371 -3.498 16.914 1.00 57.50 93 GLN A O 1
ATOM 808 N N . GLN A 1 94 ? -29.356 -2.819 17.635 1.00 56.38 94 GLN A N 1
ATOM 809 C CA . GLN A 1 94 ? -29.146 -1.854 16.544 1.00 56.38 94 GLN A CA 1
ATOM 810 C C . GLN A 1 94 ? -29.000 -2.527 15.167 1.00 56.38 94 GLN A C 1
ATOM 812 O O . GLN A 1 94 ? -29.559 -2.052 14.187 1.00 56.38 94 GLN A O 1
ATOM 817 N N . MET A 1 95 ? -28.345 -3.690 15.065 1.00 54.50 95 MET A N 1
ATOM 818 C CA . MET A 1 95 ? -28.248 -4.425 13.791 1.00 54.50 95 MET A CA 1
ATOM 819 C C . MET A 1 95 ? -29.587 -5.001 13.295 1.00 54.50 95 MET A C 1
ATOM 821 O O . MET A 1 95 ? -29.711 -5.315 12.110 1.00 54.50 95 MET A O 1
ATOM 825 N N . ARG A 1 96 ? -30.603 -5.147 14.160 1.00 55.50 96 ARG A N 1
ATOM 826 C CA . ARG A 1 96 ? -31.939 -5.616 13.745 1.00 55.50 96 ARG A CA 1
ATOM 827 C C . ARG A 1 96 ? -32.711 -4.585 12.918 1.00 55.50 96 ARG A C 1
ATOM 829 O O . ARG A 1 96 ? -33.593 -5.020 12.178 1.00 55.50 96 ARG A O 1
ATOM 836 N N . SER A 1 97 ? -32.388 -3.290 13.001 1.00 56.72 97 SER A N 1
ATOM 837 C CA . SER A 1 97 ? -32.993 -2.256 12.145 1.00 56.72 97 SER A CA 1
ATOM 838 C C . SER A 1 97 ? -32.311 -2.144 10.772 1.00 56.72 97 SER A C 1
ATOM 840 O O . SER A 1 97 ? -32.923 -1.673 9.822 1.00 56.72 97 SER A O 1
ATOM 842 N N . GLU A 1 98 ? -31.094 -2.678 10.608 1.00 56.88 98 GLU A N 1
ATOM 843 C CA . GLU A 1 98 ? -30.322 -2.637 9.354 1.00 56.88 98 GLU A CA 1
ATOM 844 C C . GLU A 1 98 ? -30.428 -3.932 8.513 1.00 56.88 98 GLU A C 1
ATOM 846 O O . GLU A 1 98 ? -29.464 -4.354 7.863 1.00 56.88 98 GLU A O 1
ATOM 851 N N . ARG A 1 99 ? -31.593 -4.600 8.487 1.00 57.06 99 ARG A N 1
ATOM 852 C CA . ARG A 1 99 ? -31.773 -5.886 7.763 1.00 57.06 99 ARG A CA 1
ATOM 853 C C . ARG A 1 99 ? -31.388 -5.816 6.279 1.00 57.06 99 ARG A C 1
ATOM 855 O O . ARG A 1 99 ? -30.802 -6.766 5.763 1.00 57.06 99 ARG A O 1
ATOM 862 N N . PHE A 1 100 ? -31.623 -4.681 5.621 1.00 55.00 100 PHE A N 1
ATOM 863 C CA . PHE A 1 100 ? -31.223 -4.458 4.226 1.00 55.00 100 PHE A CA 1
ATOM 864 C C . PHE A 1 100 ? -29.699 -4.406 4.029 1.00 55.00 100 PHE A C 1
ATOM 866 O O . PHE A 1 100 ? -29.178 -4.900 3.029 1.00 55.00 100 PHE A O 1
ATOM 873 N N . LYS A 1 101 ? -28.954 -3.892 5.012 1.00 55.59 101 LYS A N 1
ATOM 874 C CA . LYS A 1 101 ? -27.485 -3.812 4.981 1.00 55.59 101 LYS A CA 1
ATOM 875 C C . LYS A 1 101 ? -26.845 -5.193 5.133 1.00 55.59 101 LYS A C 1
ATOM 877 O O . LYS A 1 101 ? -25.848 -5.483 4.482 1.00 55.59 101 LYS A O 1
ATOM 882 N N . ILE A 1 102 ? -27.466 -6.073 5.924 1.00 57.38 102 ILE A N 1
ATOM 883 C CA . ILE A 1 102 ? -27.035 -7.468 6.114 1.00 57.38 102 ILE A CA 1
ATOM 884 C C . ILE A 1 102 ? -27.194 -8.281 4.825 1.00 57.38 102 ILE A C 1
ATOM 886 O O . ILE A 1 102 ? -26.334 -9.108 4.526 1.00 57.38 102 ILE A O 1
ATOM 890 N N . ILE A 1 103 ? -28.269 -8.054 4.064 1.00 57.75 103 ILE A N 1
ATOM 891 C CA . ILE A 1 103 ? -28.485 -8.712 2.766 1.00 57.75 103 ILE A CA 1
ATOM 892 C C . ILE A 1 103 ? -27.464 -8.196 1.746 1.00 57.75 103 ILE A C 1
ATOM 894 O O . ILE A 1 103 ? -26.796 -9.010 1.110 1.00 57.75 103 ILE A O 1
ATOM 898 N N . ARG A 1 104 ? -27.245 -6.874 1.672 1.00 51.56 104 ARG A N 1
ATOM 899 C CA . ARG A 1 104 ? -26.198 -6.277 0.825 1.00 51.56 104 ARG A CA 1
ATOM 900 C C . ARG A 1 104 ? -24.813 -6.839 1.151 1.00 51.56 104 ARG A C 1
ATOM 902 O O . ARG A 1 104 ? -24.106 -7.263 0.248 1.00 51.56 104 ARG A O 1
ATOM 909 N N . ASP A 1 105 ? -24.454 -6.923 2.430 1.00 53.31 105 ASP A N 1
ATOM 910 C CA . ASP A 1 105 ? -23.169 -7.470 2.888 1.00 53.31 105 ASP A CA 1
ATOM 911 C C . ASP A 1 105 ? -23.047 -8.995 2.681 1.00 53.31 105 ASP A C 1
ATOM 913 O O . ASP A 1 105 ? -21.934 -9.525 2.613 1.00 53.31 105 ASP A O 1
ATOM 917 N N . LYS A 1 106 ? -24.170 -9.718 2.563 1.00 51.69 106 LYS A N 1
ATOM 918 C CA . LYS A 1 106 ? -24.200 -11.140 2.181 1.00 51.69 106 LYS A CA 1
ATOM 919 C C . LYS A 1 106 ? -23.991 -11.335 0.680 1.00 51.69 106 LYS A C 1
ATOM 921 O O . LYS A 1 106 ? -23.251 -12.239 0.311 1.00 51.69 106 LYS A O 1
ATOM 926 N N . ILE A 1 107 ? -24.617 -10.497 -0.148 1.00 54.84 107 ILE A N 1
ATOM 927 C CA . ILE A 1 107 ? -24.474 -10.517 -1.613 1.00 54.84 107 ILE A CA 1
ATOM 928 C C . ILE A 1 107 ? -23.052 -10.086 -2.006 1.00 54.84 107 ILE A C 1
ATOM 930 O O . ILE A 1 107 ? -22.422 -10.717 -2.844 1.00 54.84 107 ILE A O 1
ATOM 934 N N . PHE A 1 108 ? -22.489 -9.088 -1.319 1.00 48.34 108 PHE A N 1
ATOM 935 C CA . PHE A 1 108 ? -21.129 -8.589 -1.543 1.00 48.34 108 PHE A CA 1
ATOM 936 C C . PHE A 1 108 ? -20.028 -9.415 -0.858 1.00 48.34 108 PHE A C 1
ATOM 938 O O . PHE A 1 108 ? -19.053 -8.832 -0.402 1.00 48.34 108 PHE A O 1
ATOM 945 N N . LEU A 1 109 ? -20.159 -10.744 -0.706 1.00 46.06 109 LEU A N 1
ATOM 946 C CA . LEU A 1 109 ? -19.102 -11.629 -0.151 1.00 46.06 109 LEU A CA 1
ATOM 947 C C . LEU A 1 109 ? -18.450 -11.143 1.168 1.00 46.06 109 LEU A C 1
ATOM 949 O O . LEU A 1 109 ? -17.421 -11.666 1.610 1.00 46.06 109 LEU A O 1
ATOM 953 N N . ARG A 1 110 ? -19.056 -10.169 1.857 1.00 45.66 110 ARG A N 1
ATOM 954 C CA . ARG A 1 110 ? -18.386 -9.369 2.885 1.00 45.66 110 ARG A CA 1
ATOM 955 C C . ARG A 1 110 ? -18.177 -10.219 4.126 1.00 45.66 110 ARG A C 1
ATOM 957 O O . ARG A 1 110 ? -17.197 -10.037 4.829 1.00 45.66 110 ARG A O 1
ATOM 964 N N . ARG A 1 111 ? -19.041 -11.223 4.341 1.00 42.16 111 ARG A N 1
ATOM 965 C CA . ARG A 1 111 ? -18.893 -12.260 5.377 1.00 42.16 111 ARG A CA 1
ATOM 966 C C . ARG A 1 111 ? -17.811 -13.305 5.094 1.00 42.16 111 ARG A C 1
ATOM 968 O O . ARG A 1 111 ? -17.258 -13.827 6.057 1.00 42.16 111 ARG A O 1
ATOM 975 N N . SER A 1 112 ? -17.513 -13.616 3.831 1.00 45.22 112 SER A N 1
ATOM 976 C CA . SER A 1 112 ? -16.439 -14.564 3.494 1.00 45.22 112 SER A CA 1
ATOM 977 C C . SER A 1 112 ? -15.077 -13.909 3.717 1.00 45.22 112 SER A C 1
ATOM 979 O O . SER A 1 112 ? -14.234 -14.434 4.442 1.00 45.22 112 SER A O 1
ATOM 981 N N . ILE A 1 113 ? -14.925 -12.670 3.240 1.00 43.59 113 ILE A N 1
ATOM 982 C CA . ILE A 1 113 ? -13.711 -11.875 3.454 1.00 43.59 113 ILE A CA 1
ATOM 983 C C . ILE A 1 113 ? -13.588 -11.443 4.928 1.00 43.59 113 ILE A C 1
ATOM 985 O O . ILE A 1 113 ? -12.483 -11.420 5.449 1.00 43.59 113 ILE A O 1
ATOM 989 N N . ALA A 1 114 ? -14.694 -11.196 5.648 1.00 42.81 114 ALA A N 1
ATOM 990 C CA . ALA A 1 114 ? -14.665 -10.882 7.086 1.00 42.81 114 AL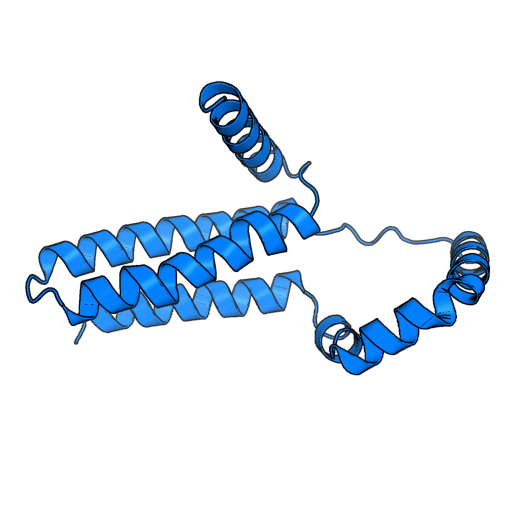A A CA 1
ATOM 991 C C . ALA A 1 114 ? -14.357 -12.078 8.008 1.00 42.81 114 ALA A C 1
ATOM 993 O O . ALA A 1 114 ? -14.093 -11.858 9.192 1.00 42.81 114 ALA A O 1
ATOM 994 N N . LYS A 1 115 ? -14.377 -13.329 7.514 1.00 48.56 115 LYS A N 1
ATOM 995 C CA . LYS A 1 115 ? -13.769 -14.456 8.250 1.00 48.56 115 LYS A CA 1
ATOM 996 C C . LYS A 1 115 ? -12.246 -14.352 8.238 1.00 48.56 115 LYS A C 1
ATOM 998 O O . LYS A 1 115 ? -11.606 -14.707 9.225 1.00 48.56 115 LYS A O 1
ATOM 1003 N N . PHE A 1 116 ? -11.678 -13.836 7.153 1.00 51.62 116 PHE A N 1
ATOM 1004 C CA . PHE A 1 116 ? -10.262 -13.537 7.091 1.00 51.62 116 PHE A CA 1
ATOM 1005 C C . PHE A 1 116 ? -9.970 -12.211 7.802 1.00 51.62 116 PHE A C 1
ATOM 1007 O O . PHE A 1 116 ? -10.702 -11.227 7.727 1.00 51.62 116 PHE A O 1
ATOM 1014 N N . ASN A 1 117 ? -8.876 -12.189 8.554 1.00 73.56 117 ASN A N 1
ATOM 1015 C CA . ASN A 1 117 ? -8.354 -10.985 9.188 1.00 73.56 117 ASN A CA 1
ATOM 1016 C C . ASN A 1 117 ? -8.011 -9.984 8.066 1.00 73.56 117 ASN A C 1
ATOM 1018 O O . ASN A 1 117 ? -6.994 -10.150 7.411 1.00 73.56 117 ASN A O 1
ATOM 1022 N N . ALA A 1 118 ? -8.870 -8.991 7.797 1.00 79.19 118 ALA A N 1
ATOM 1023 C CA . ALA A 1 118 ? -8.706 -8.054 6.674 1.00 79.19 118 ALA A CA 1
ATOM 1024 C C . ALA A 1 118 ? -7.285 -7.453 6.553 1.00 79.19 118 ALA A C 1
ATOM 1026 O O . ALA A 1 118 ? -6.750 -7.456 5.447 1.00 79.19 118 ALA A O 1
ATOM 1027 N N . PRO A 1 119 ? -6.621 -7.046 7.655 1.00 83.75 119 PRO A N 1
ATOM 1028 C CA . PRO A 1 119 ? -5.201 -6.700 7.643 1.00 83.75 119 PRO A CA 1
ATOM 1029 C C . PRO A 1 119 ? -4.297 -7.763 7.008 1.00 83.75 119 PRO A C 1
ATOM 1031 O O . PRO A 1 119 ? -3.477 -7.437 6.167 1.00 83.75 119 PRO A O 1
ATOM 1034 N N . PHE A 1 120 ? -4.481 -9.035 7.367 1.00 85.00 120 PHE A N 1
ATOM 1035 C CA . PHE A 1 120 ? -3.692 -10.153 6.844 1.00 85.00 120 PHE A CA 1
ATOM 1036 C C . PHE A 1 120 ? -3.906 -10.360 5.340 1.00 85.00 120 PHE A C 1
ATOM 1038 O O . PHE A 1 120 ? -2.937 -10.517 4.608 1.00 85.00 120 PHE A O 1
ATOM 1045 N N . VAL A 1 121 ? -5.157 -10.300 4.867 1.00 86.12 121 VAL A N 1
ATOM 1046 C CA . VAL A 1 121 ? -5.464 -10.412 3.427 1.00 86.12 121 VAL A CA 1
ATOM 1047 C C . VAL A 1 121 ? -4.782 -9.294 2.649 1.00 86.12 121 VAL A C 1
ATOM 1049 O O . VAL A 1 121 ? -4.122 -9.552 1.649 1.00 86.12 121 VAL A O 1
ATOM 1052 N N . MET A 1 122 ? -4.894 -8.057 3.132 1.00 86.94 122 MET A N 1
ATOM 1053 C CA . MET A 1 122 ? -4.245 -6.916 2.492 1.00 86.94 122 MET A CA 1
ATOM 1054 C C . MET A 1 122 ? -2.720 -7.034 2.496 1.00 86.94 122 MET A C 1
ATOM 1056 O O . MET A 1 122 ? -2.083 -6.668 1.515 1.00 86.94 122 MET A O 1
ATOM 1060 N N . THR A 1 123 ? -2.126 -7.563 3.567 1.00 89.94 123 THR A N 1
ATOM 1061 C CA . THR A 1 123 ? -0.685 -7.831 3.609 1.00 89.94 123 THR A CA 1
ATOM 1062 C C . THR A 1 123 ? -0.273 -8.848 2.553 1.00 89.94 123 THR A C 1
ATOM 1064 O O . THR A 1 123 ? 0.693 -8.591 1.845 1.00 89.94 123 THR A O 1
ATOM 1067 N N . ILE A 1 124 ? -1.014 -9.950 2.391 1.00 90.81 124 ILE A N 1
ATOM 1068 C CA . ILE A 1 124 ? -0.739 -10.936 1.333 1.00 90.81 124 ILE A CA 1
ATOM 1069 C C . ILE A 1 124 ? -0.818 -10.282 -0.046 1.00 90.81 124 ILE A C 1
ATOM 1071 O O . ILE A 1 124 ? 0.083 -10.470 -0.855 1.00 90.81 124 ILE A O 1
ATOM 1075 N N . VAL A 1 125 ? -1.857 -9.484 -0.304 1.00 90.19 125 VAL A N 1
ATOM 1076 C CA . VAL A 1 125 ? -2.013 -8.777 -1.585 1.00 90.19 125 VAL A CA 1
ATOM 1077 C C . VAL A 1 125 ? -0.848 -7.815 -1.828 1.00 90.19 125 VAL A C 1
ATOM 1079 O O . VAL A 1 125 ? -0.265 -7.828 -2.907 1.00 90.19 125 VAL A O 1
ATOM 1082 N N . ASN A 1 126 ? -0.460 -7.020 -0.827 1.00 90.00 126 ASN A N 1
ATOM 1083 C CA . ASN A 1 126 ? 0.684 -6.114 -0.939 1.00 90.00 126 ASN A CA 1
ATOM 1084 C C . ASN A 1 126 ? 1.983 -6.885 -1.233 1.00 90.00 126 ASN A C 1
ATOM 1086 O O . ASN A 1 126 ? 2.733 -6.488 -2.117 1.00 90.00 126 ASN A O 1
ATOM 1090 N N . LEU A 1 127 ? 2.237 -7.991 -0.526 1.00 93.56 127 LEU A N 1
ATOM 1091 C CA . LEU A 1 127 ? 3.421 -8.829 -0.744 1.00 93.56 127 LEU A CA 1
ATOM 1092 C C . LEU A 1 127 ? 3.422 -9.476 -2.130 1.00 93.56 127 LEU A C 1
ATOM 1094 O O . LEU A 1 127 ? 4.466 -9.517 -2.771 1.00 93.56 127 LEU A O 1
ATOM 1098 N N . TYR A 1 128 ? 2.265 -9.936 -2.608 1.00 92.88 128 TYR A N 1
ATOM 1099 C CA . TYR A 1 128 ? 2.115 -10.469 -3.959 1.00 92.88 128 TYR A CA 1
ATOM 1100 C C . TYR A 1 128 ? 2.478 -9.422 -5.017 1.00 92.88 128 TYR A C 1
ATOM 1102 O O . TYR A 1 128 ? 3.223 -9.727 -5.943 1.00 92.88 128 TYR A O 1
ATOM 1110 N N . ILE A 1 129 ? 2.005 -8.181 -4.862 1.00 91.31 129 ILE A N 1
ATOM 1111 C CA . ILE A 1 129 ? 2.334 -7.095 -5.794 1.00 91.31 129 ILE A CA 1
ATOM 1112 C C . ILE A 1 129 ? 3.839 -6.813 -5.786 1.00 91.31 129 ILE A C 1
ATOM 1114 O O . ILE A 1 129 ? 4.441 -6.737 -6.853 1.00 91.31 129 ILE A O 1
ATOM 1118 N N . ILE A 1 130 ? 4.454 -6.711 -4.603 1.00 92.62 130 ILE A N 1
ATOM 1119 C CA . ILE A 1 130 ? 5.907 -6.522 -4.480 1.00 92.62 130 ILE A CA 1
ATOM 1120 C C . ILE A 1 130 ? 6.645 -7.658 -5.198 1.00 92.62 130 ILE A C 1
ATOM 1122 O O . ILE A 1 130 ? 7.490 -7.397 -6.046 1.00 92.62 130 ILE A O 1
ATOM 1126 N N . ALA A 1 131 ? 6.290 -8.912 -4.913 1.00 91.50 131 ALA A N 1
ATOM 1127 C CA . ALA A 1 131 ? 6.932 -10.076 -5.514 1.00 91.50 131 ALA A CA 1
ATOM 1128 C C . ALA A 1 131 ? 6.788 -10.104 -7.044 1.00 91.50 131 ALA A C 1
ATOM 1130 O O . ALA A 1 131 ? 7.773 -10.345 -7.734 1.00 91.50 131 ALA A O 1
ATOM 1131 N N . ASN A 1 132 ? 5.596 -9.806 -7.569 1.00 89.31 132 ASN A N 1
ATOM 1132 C CA . ASN A 1 132 ? 5.320 -9.774 -9.006 1.00 89.31 132 ASN A CA 1
ATOM 1133 C C . ASN A 1 132 ? 6.142 -8.703 -9.740 1.00 89.31 132 ASN A C 1
ATOM 1135 O O . ASN A 1 132 ? 6.608 -8.933 -10.851 1.00 89.31 132 ASN A O 1
ATOM 1139 N N . TYR A 1 133 ? 6.340 -7.529 -9.139 1.00 86.56 133 TYR A N 1
ATOM 1140 C CA . TYR A 1 133 ? 7.178 -6.492 -9.747 1.00 86.56 133 TYR A CA 1
ATOM 1141 C C . TYR A 1 133 ? 8.666 -6.790 -9.600 1.00 86.56 133 TYR A C 1
ATOM 1143 O O . TYR A 1 133 ? 9.413 -6.603 -10.556 1.00 86.56 133 TYR A O 1
ATOM 1151 N N . CYS A 1 134 ? 9.091 -7.334 -8.458 1.00 87.56 134 CYS A N 1
ATOM 1152 C CA . CYS A 1 134 ? 10.466 -7.791 -8.294 1.00 87.56 134 CYS A CA 1
ATOM 1153 C C . CYS A 1 134 ? 10.810 -8.887 -9.307 1.00 87.56 134 CYS A C 1
ATOM 1155 O O . CYS A 1 134 ? 11.880 -8.837 -9.902 1.00 87.56 134 CYS A O 1
ATOM 1157 N N . SER A 1 135 ? 9.910 -9.844 -9.565 1.00 86.12 135 SER A N 1
ATOM 1158 C CA . SER A 1 135 ? 10.166 -10.908 -10.542 1.00 86.12 135 SER A CA 1
ATOM 1159 C C . SER A 1 135 ? 10.310 -10.383 -11.970 1.00 86.12 135 SER A C 1
ATOM 1161 O O . SER A 1 135 ? 11.078 -10.953 -12.732 1.00 86.12 135 SER A O 1
ATOM 1163 N N . LYS A 1 136 ? 9.620 -9.288 -12.320 1.00 78.12 136 LYS A N 1
ATOM 1164 C CA . LYS A 1 136 ? 9.735 -8.631 -13.633 1.00 78.12 136 LYS A CA 1
ATOM 1165 C C . LYS A 1 136 ? 11.084 -7.932 -13.858 1.00 78.12 136 LYS A C 1
ATOM 1167 O O . LYS A 1 136 ? 11.368 -7.576 -14.986 1.00 78.12 136 LYS A O 1
ATOM 1172 N N . ILE A 1 137 ? 11.898 -7.711 -12.819 1.00 74.88 137 ILE A N 1
ATOM 1173 C CA . ILE A 1 137 ? 13.277 -7.217 -12.996 1.00 74.88 137 ILE A CA 1
ATOM 1174 C C . ILE A 1 137 ? 14.215 -8.349 -13.439 1.00 74.88 137 ILE A C 1
ATOM 1176 O O . ILE A 1 137 ? 15.189 -8.106 -14.144 1.00 74.88 137 ILE A O 1
ATOM 1180 N N . TYR A 1 138 ? 13.973 -9.573 -12.962 1.00 64.50 138 TYR A N 1
ATOM 1181 C CA . TYR A 1 138 ? 14.881 -10.707 -13.163 1.00 64.50 138 TYR A CA 1
ATOM 1182 C C . TYR A 1 138 ? 14.626 -11.489 -14.462 1.00 64.50 138 TYR A C 1
ATOM 1184 O O . TYR A 1 138 ? 15.408 -12.388 -14.772 1.00 64.50 138 TYR A O 1
ATOM 1192 N N . TYR A 1 139 ? 13.550 -11.170 -15.184 1.00 56.16 139 TYR A N 1
ATOM 1193 C CA . TYR A 1 139 ? 13.172 -11.731 -16.484 1.00 56.16 139 TYR A CA 1
ATOM 1194 C C . TYR A 1 139 ? 13.221 -10.643 -17.549 1.00 56.16 139 TYR A C 1
ATOM 1196 O O . TYR A 1 139 ? 13.662 -10.964 -18.674 1.00 56.16 139 TYR A O 1
#

Secondary structure (DSSP, 8-state):
-HHHHHHHHHHHHHHHHHT-S-HHHIIIIIIIHHHHIIIIIIHHHHHH---HHHHHHHHHHHHHHHHHHHHHHHHS--------HHHHHHHHHHHTT-HHHHHHHHHTTHHHHTTS-HHHHHHHHHHHHHHHHHHHHH-

Solvent-accessible surface area (backbone atoms only — not comparable to full-atom values): 7699 Å² total; per-residue (Å²): 115,68,68,63,52,53,53,51,52,54,50,48,51,52,27,31,76,69,33,72,33,56,47,65,50,50,48,52,63,52,42,50,48,50,52,50,46,45,65,60,50,48,49,50,48,54,74,73,51,90,54,67,68,58,50,48,54,49,34,52,53,51,36,53,51,37,52,51,47,43,51,32,40,66,50,18,47,81,71,80,72,84,71,50,79,67,57,54,50,54,53,51,58,59,52,65,77,43,55,69,56,56,51,52,36,57,74,62,48,44,64,65,55,63,70,45,59,61,61,59,56,52,39,52,53,37,50,50,52,38,50,57,42,54,53,62,68,80,107

Sequence (139 aa):
MFELYKNKIIKSFQNCNKGVENFDSVKYYWGLIGYFITFFIFDWVVMKNTIYFFDFILCITISIYFSWHIYAIYKCKPKKEKLSKAEKLVKKQQMRSERFKIIRDKIFLRRSIAKFNAPFVMTIVNLYIIANYCSKIYY

Mean predicted aligned error: 11.2 Å